Protein AF-F9YPM5-F1 (afdb_monomer_lite)

InterPro domains:
  IPR029013 HP0062-like domain superfamily [SSF158414] (2-61)

pLDDT: mean 86.04, std 8.78, range [49.56, 95.12]

Radius of gyration: 20.5 Å; chains: 1; bounding box: 42×24×64 Å

Sequence (91 aa):
MNLDALLEFNKKLIQFKKALYEYSSEINQALNRLERDGWKDEKFSEYKVAFDKYIKLLEPLGQELEQMEKTMQIKWVPFIRKHLENKNLPK

Foldseek 3Di:
DDLVVVVVVLVVLVVVLVVLVVVLVVVVVVLVVCVVVPPDDPVSVVVVVVSVVVNVVCVVVSVVSVVVNVCCVPPPVVVSVVVVVVVPDDD

Secondary structure (DSSP, 8-state):
--HHHHHHHHHHHHHHHHHHHHHHHHHHHHHHHHHHTT--SHHHHHHHHHHHHHHHHHHHHHHHHHHHHHHIIIIIHHHHHHHHHHHSS--

Structure (mmCIF, N/CA/C/O backbone):
data_AF-F9YPM5-F1
#
_entry.id   AF-F9YPM5-F1
#
loop_
_atom_site.group_PDB
_atom_site.id
_atom_site.type_symbol
_atom_site.label_atom_id
_atom_site.label_alt_id
_atom_site.label_comp_id
_atom_site.label_asym_id
_atom_site.label_entity_id
_atom_site.label_seq_id
_atom_site.pdbx_PDB_ins_code
_atom_site.Cartn_x
_atom_site.Cartn_y
_atom_site.Cartn_z
_atom_site.occupancy
_atom_site.B_iso_or_equiv
_atom_site.auth_seq_id
_atom_site.auth_comp_id
_atom_site.auth_asym_id
_atom_site.auth_atom_id
_atom_site.pdbx_PDB_model_num
ATOM 1 N N . MET A 1 1 ? 14.943 -14.851 -21.383 1.00 60.09 1 MET A N 1
ATOM 2 C CA . MET A 1 1 ? 14.321 -13.892 -20.444 1.00 60.09 1 MET A CA 1
ATOM 3 C C . MET A 1 1 ? 13.303 -13.070 -21.225 1.00 60.09 1 MET A C 1
ATOM 5 O O . MET A 1 1 ? 13.682 -12.506 -22.243 1.00 60.09 1 MET A O 1
ATOM 9 N N . ASN A 1 2 ? 12.027 -13.086 -20.830 1.00 81.50 2 ASN A N 1
ATOM 10 C CA . ASN A 1 2 ? 10.955 -12.365 -21.526 1.00 81.50 2 ASN A CA 1
ATOM 11 C C . ASN A 1 2 ? 10.859 -10.938 -20.952 1.00 81.50 2 ASN A C 1
ATOM 13 O O . ASN A 1 2 ? 10.412 -10.758 -19.821 1.00 81.50 2 ASN A O 1
ATOM 17 N N . LEU A 1 3 ? 11.357 -9.949 -21.699 1.00 80.31 3 LEU A N 1
ATOM 18 C CA . LEU A 1 3 ? 11.445 -8.557 -21.242 1.00 80.31 3 LEU A CA 1
ATOM 19 C C . LEU A 1 3 ? 10.066 -7.888 -21.148 1.00 80.31 3 LEU A C 1
ATOM 21 O O . LEU A 1 3 ? 9.856 -7.075 -20.251 1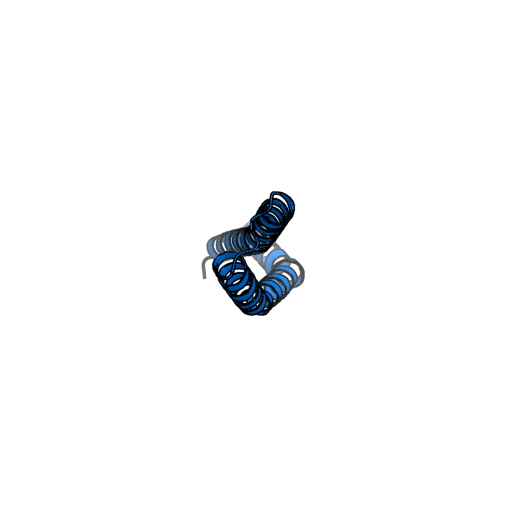.00 80.31 3 LEU A O 1
ATOM 25 N N . ASP A 1 4 ? 9.109 -8.288 -21.987 1.00 78.69 4 ASP A N 1
ATOM 26 C CA . ASP A 1 4 ? 7.724 -7.810 -21.908 1.00 78.69 4 ASP A CA 1
ATOM 27 C C . ASP A 1 4 ? 7.039 -8.309 -20.634 1.00 78.69 4 ASP A C 1
ATOM 29 O O . ASP A 1 4 ? 6.379 -7.542 -19.935 1.00 78.69 4 ASP A O 1
ATOM 33 N N . ALA A 1 5 ? 7.280 -9.568 -20.252 1.00 83.31 5 ALA A N 1
ATOM 34 C CA . ALA A 1 5 ? 6.780 -10.113 -18.990 1.00 83.31 5 ALA A CA 1
ATOM 35 C C . ALA A 1 5 ? 7.328 -9.353 -17.767 1.00 83.31 5 ALA A C 1
ATOM 37 O O . ALA A 1 5 ? 6.613 -9.176 -16.782 1.00 83.31 5 ALA A O 1
ATOM 38 N N . LEU A 1 6 ? 8.571 -8.864 -17.832 1.00 80.50 6 LEU A N 1
ATOM 39 C CA . LEU A 1 6 ? 9.167 -8.046 -16.774 1.00 80.50 6 LEU A CA 1
ATOM 40 C C . LEU A 1 6 ? 8.518 -6.652 -16.690 1.00 80.50 6 LEU A C 1
ATOM 42 O O . LEU A 1 6 ? 8.295 -6.143 -15.591 1.00 80.50 6 LEU A O 1
ATOM 46 N N . LEU A 1 7 ? 8.184 -6.045 -17.834 1.00 82.06 7 LEU A N 1
ATOM 47 C CA . LEU A 1 7 ? 7.457 -4.771 -17.881 1.00 82.06 7 LEU A CA 1
ATOM 48 C C . LEU A 1 7 ? 6.032 -4.915 -17.330 1.00 82.06 7 LEU A C 1
ATOM 50 O O . LEU A 1 7 ? 5.596 -4.074 -16.544 1.00 82.06 7 LEU A O 1
ATOM 54 N N . GLU A 1 8 ? 5.329 -5.989 -17.689 1.00 86.81 8 GLU A N 1
ATOM 55 C CA . GLU A 1 8 ? 3.997 -6.295 -17.155 1.00 86.81 8 GLU A CA 1
ATOM 56 C C . GLU A 1 8 ? 4.029 -6.595 -15.655 1.00 86.81 8 GLU A C 1
ATOM 58 O O . GLU A 1 8 ? 3.191 -6.103 -14.899 1.00 86.81 8 GLU A O 1
ATOM 63 N N . PHE A 1 9 ? 5.033 -7.339 -15.190 1.00 85.19 9 PHE A N 1
ATOM 64 C CA . PHE A 1 9 ? 5.244 -7.557 -13.763 1.00 85.19 9 PHE A CA 1
ATOM 65 C C . PHE A 1 9 ? 5.451 -6.233 -13.013 1.00 85.19 9 PHE A C 1
ATOM 67 O O . PHE A 1 9 ? 4.790 -5.988 -12.006 1.00 85.19 9 PHE A O 1
ATOM 74 N N . ASN A 1 10 ? 6.282 -5.330 -13.544 1.00 84.00 10 ASN A N 1
ATOM 75 C CA . ASN A 1 10 ? 6.480 -4.003 -12.960 1.00 84.00 10 ASN A CA 1
ATOM 76 C C . ASN A 1 10 ? 5.180 -3.183 -12.902 1.00 84.00 10 ASN A C 1
ATOM 78 O O . ASN A 1 10 ? 4.897 -2.557 -11.884 1.00 84.00 10 ASN A O 1
ATOM 82 N N . LYS A 1 11 ? 4.348 -3.215 -13.954 1.00 86.81 11 LYS A N 1
ATOM 83 C CA . LYS A 1 11 ? 3.031 -2.554 -13.931 1.00 86.81 11 LYS A CA 1
ATOM 84 C C . LYS A 1 11 ? 2.148 -3.088 -12.801 1.00 86.81 11 LYS A C 1
ATOM 86 O O . LYS A 1 11 ? 1.547 -2.291 -12.082 1.00 86.81 11 LYS A O 1
ATOM 91 N N . LYS A 1 12 ? 2.102 -4.411 -12.612 1.00 90.38 12 LYS A N 1
ATOM 92 C CA . LYS A 1 12 ? 1.328 -5.047 -11.532 1.00 90.38 12 LYS A CA 1
ATOM 93 C C . LYS A 1 12 ? 1.835 -4.652 -10.146 1.00 90.38 12 LYS A C 1
ATOM 95 O O . LYS A 1 12 ? 1.022 -4.388 -9.267 1.00 90.38 12 LYS A O 1
ATOM 100 N N . LEU A 1 13 ? 3.151 -4.548 -9.953 1.00 87.12 13 LEU A N 1
ATOM 101 C CA . LEU A 1 13 ? 3.727 -4.080 -8.687 1.00 87.12 13 LEU A CA 1
ATOM 102 C C . LEU A 1 13 ? 3.339 -2.631 -8.375 1.00 87.12 13 LEU A C 1
ATOM 104 O O . LEU A 1 13 ? 2.956 -2.331 -7.247 1.00 87.12 13 LEU A O 1
ATOM 108 N N . ILE A 1 14 ? 3.370 -1.746 -9.375 1.00 86.69 14 ILE A N 1
ATOM 109 C CA . ILE A 1 14 ? 2.939 -0.349 -9.218 1.00 86.69 14 ILE A CA 1
ATOM 110 C C . ILE A 1 14 ? 1.453 -0.282 -8.844 1.00 86.69 14 ILE A C 1
ATOM 112 O O . ILE A 1 14 ? 1.075 0.480 -7.955 1.00 86.69 14 ILE A O 1
ATOM 116 N N . GLN A 1 15 ? 0.606 -1.080 -9.502 1.00 91.06 15 GLN A N 1
ATOM 117 C CA . GLN A 1 15 ? -0.822 -1.167 -9.182 1.00 91.06 15 GLN A CA 1
ATOM 118 C C . GLN A 1 15 ? -1.053 -1.673 -7.757 1.00 91.06 15 GLN A C 1
ATOM 120 O O . GLN A 1 15 ? -1.818 -1.066 -7.013 1.00 91.06 15 GLN A O 1
ATOM 125 N N . PHE A 1 16 ? -0.354 -2.736 -7.358 1.00 89.12 16 PHE A N 1
ATOM 126 C CA . PHE A 1 16 ? -0.443 -3.287 -6.010 1.00 89.12 16 PHE A CA 1
ATOM 127 C C . PHE A 1 16 ? -0.013 -2.268 -4.946 1.00 89.12 16 PHE A C 1
ATOM 129 O O . PHE A 1 16 ? -0.728 -2.066 -3.968 1.00 89.12 16 PHE A O 1
ATOM 136 N N . LYS A 1 17 ? 1.099 -1.555 -5.172 1.00 89.12 17 LYS A N 1
ATOM 137 C CA . LYS A 1 17 ? 1.561 -0.475 -4.291 1.00 89.12 17 LYS A CA 1
ATOM 138 C C . LYS A 1 17 ? 0.497 0.615 -4.123 1.00 89.12 17 LYS A C 1
ATOM 140 O O . LYS A 1 17 ? 0.234 1.051 -3.007 1.00 89.12 17 LYS A O 1
ATOM 145 N N . LYS A 1 18 ? -0.117 1.060 -5.226 1.00 90.62 18 LYS A N 1
ATOM 146 C CA . LYS A 1 18 ? -1.185 2.073 -5.195 1.00 90.62 18 LYS A CA 1
ATOM 147 C C . LYS A 1 18 ? -2.389 1.594 -4.389 1.00 90.62 18 LYS A C 1
ATOM 149 O O . LYS A 1 18 ? -2.815 2.313 -3.494 1.00 90.62 18 LYS A O 1
ATOM 154 N N . ALA A 1 19 ? -2.856 0.375 -4.653 1.00 91.12 19 ALA A N 1
ATOM 155 C CA . ALA A 1 19 ? -3.979 -0.223 -3.938 1.00 91.12 19 ALA A CA 1
ATOM 156 C C . ALA A 1 19 ? -3.709 -0.329 -2.427 1.00 91.12 19 ALA A C 1
ATOM 158 O O . ALA A 1 19 ? -4.584 -0.045 -1.619 1.00 91.12 19 ALA A O 1
ATOM 159 N N . LEU A 1 20 ? -2.482 -0.679 -2.031 1.00 89.12 20 LEU A N 1
ATOM 160 C CA . LEU A 1 20 ? -2.088 -0.765 -0.624 1.00 89.12 20 LEU A CA 1
ATOM 161 C C . LEU A 1 20 ? -2.216 0.585 0.102 1.00 89.12 20 LEU A C 1
ATOM 163 O O . LEU A 1 20 ? -2.757 0.638 1.207 1.00 89.12 20 LEU A O 1
ATOM 167 N N . TYR A 1 21 ? -1.765 1.677 -0.520 1.00 88.00 21 TYR A N 1
ATOM 168 C CA . TYR A 1 21 ? -1.908 3.019 0.053 1.00 88.00 21 TYR A CA 1
ATOM 169 C C . TYR A 1 21 ? -3.355 3.520 0.039 1.00 88.00 21 TYR A C 1
ATOM 171 O O . TYR A 1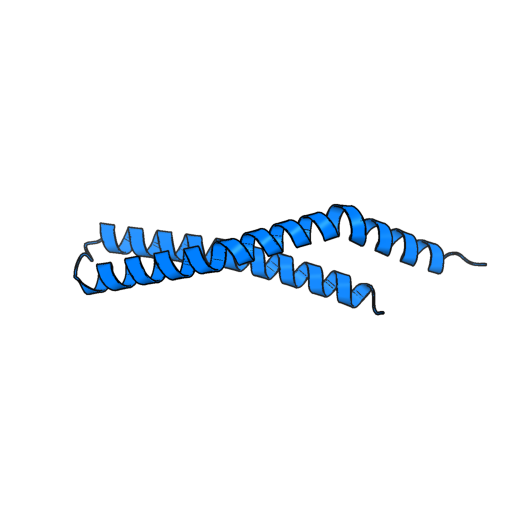 21 ? -3.799 4.126 1.014 1.00 88.00 21 TYR A O 1
ATOM 179 N N . GLU A 1 22 ? -4.087 3.257 -1.043 1.00 92.06 22 GLU A N 1
ATOM 180 C CA . GLU A 1 22 ? -5.490 3.643 -1.202 1.00 92.06 22 GLU A CA 1
ATOM 181 C C . GLU A 1 22 ? -6.362 2.980 -0.134 1.00 92.06 22 GLU A C 1
ATOM 183 O O . GLU A 1 22 ? -6.977 3.682 0.667 1.00 92.06 22 GLU A O 1
ATOM 188 N N . TYR A 1 23 ? -6.309 1.651 -0.011 1.00 90.56 23 TYR A N 1
ATOM 189 C CA . TYR A 1 23 ? -7.094 0.927 0.989 1.00 90.56 23 TYR A CA 1
ATOM 190 C C . TYR A 1 23 ? -6.705 1.283 2.425 1.00 90.56 23 TYR A C 1
ATOM 192 O O . TYR A 1 2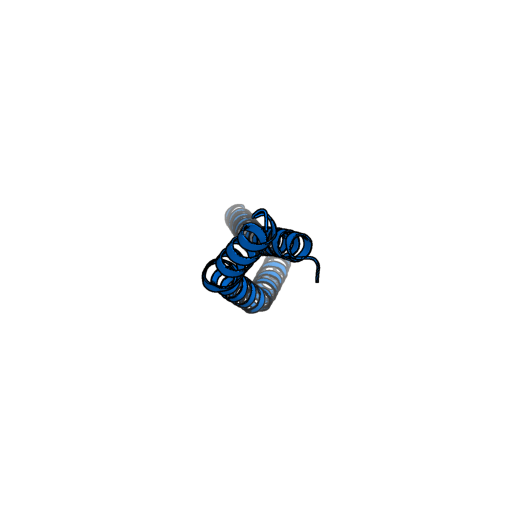3 ? -7.577 1.396 3.283 1.00 90.56 23 TYR A O 1
ATOM 200 N N . SER A 1 24 ? -5.419 1.518 2.702 1.00 89.06 24 SER A N 1
ATOM 201 C CA . SER A 1 24 ? -4.983 2.014 4.015 1.00 89.06 24 SER A CA 1
ATOM 202 C C . SER A 1 24 ? -5.622 3.372 4.346 1.00 89.06 24 SER A C 1
ATOM 204 O O . SER A 1 24 ? -6.128 3.581 5.452 1.00 89.06 24 SER A O 1
ATOM 206 N N . SER A 1 25 ? -5.669 4.287 3.372 1.00 90.88 25 SER A N 1
ATOM 207 C CA . SER A 1 25 ? -6.324 5.587 3.534 1.00 90.88 25 SER A CA 1
ATOM 208 C C . SER A 1 25 ? -7.836 5.453 3.720 1.00 90.88 25 SER A C 1
ATOM 210 O O . SER A 1 25 ? -8.392 6.061 4.635 1.00 90.88 25 SER A O 1
ATOM 212 N N . GLU A 1 26 ? -8.501 4.638 2.900 1.00 93.31 26 GLU A N 1
ATOM 213 C CA . GLU A 1 26 ? -9.947 4.406 2.973 1.00 93.31 26 GLU A CA 1
ATOM 214 C C . GLU A 1 26 ? -10.369 3.810 4.317 1.00 93.31 26 GLU A C 1
ATOM 216 O O . GLU A 1 26 ? -11.317 4.297 4.934 1.00 93.31 26 GLU A O 1
ATOM 221 N N . ILE A 1 27 ? -9.635 2.809 4.811 1.00 90.50 27 ILE A N 1
ATOM 222 C CA . ILE A 1 27 ? -9.890 2.188 6.116 1.00 90.50 27 ILE A CA 1
ATOM 223 C C . ILE A 1 27 ? -9.731 3.221 7.233 1.00 90.50 27 ILE A C 1
ATOM 225 O O . ILE A 1 27 ? -10.617 3.345 8.077 1.00 90.50 27 ILE A O 1
ATOM 229 N N . ASN A 1 28 ? -8.658 4.015 7.217 1.00 89.81 28 ASN A N 1
ATOM 230 C CA . ASN A 1 28 ? -8.455 5.070 8.212 1.00 89.81 28 ASN A CA 1
ATOM 231 C C . ASN A 1 28 ? -9.576 6.115 8.185 1.00 89.81 28 ASN A C 1
ATOM 233 O O . ASN A 1 28 ? -10.073 6.534 9.231 1.00 89.81 28 ASN A O 1
ATOM 237 N N . GLN A 1 29 ? -10.023 6.524 6.996 1.00 92.50 29 GLN A N 1
ATOM 238 C CA . GLN A 1 29 ? -11.157 7.434 6.864 1.00 92.50 29 GLN A CA 1
ATOM 239 C C . GLN A 1 29 ? -12.455 6.811 7.388 1.00 92.50 29 GLN A C 1
ATOM 241 O O . GLN A 1 29 ? -13.226 7.501 8.056 1.00 92.50 29 GLN A O 1
ATOM 246 N N . ALA A 1 30 ? -12.700 5.529 7.111 1.00 91.81 30 ALA A N 1
ATOM 247 C CA . ALA A 1 30 ? -13.871 4.811 7.600 1.00 91.81 30 ALA A CA 1
ATOM 248 C C . ALA A 1 30 ? -13.865 4.701 9.133 1.00 91.81 30 ALA A C 1
ATOM 250 O O . ALA A 1 30 ? -14.868 5.029 9.764 1.00 91.81 30 ALA A O 1
ATOM 251 N N . LEU A 1 31 ? -12.729 4.339 9.738 1.00 90.94 31 LEU A N 1
ATOM 252 C CA . LEU A 1 31 ? -12.564 4.281 11.194 1.00 90.94 31 LEU A CA 1
ATOM 253 C C . LEU A 1 31 ? -12.801 5.648 11.848 1.00 90.94 31 LEU A C 1
ATOM 255 O O . LEU A 1 31 ? -13.549 5.740 12.818 1.00 90.94 31 LEU A O 1
ATOM 259 N N . ASN A 1 32 ? -12.248 6.722 11.278 1.00 90.62 32 ASN A N 1
ATOM 260 C CA . ASN A 1 32 ? -12.459 8.082 11.782 1.00 90.62 32 ASN A CA 1
ATOM 261 C C . ASN A 1 32 ? -13.928 8.526 11.682 1.00 90.62 32 ASN A C 1
ATOM 263 O O . ASN A 1 32 ? -14.426 9.226 12.565 1.00 90.62 32 ASN A O 1
ATOM 267 N N . ARG A 1 33 ? -14.640 8.133 10.613 1.00 93.62 33 ARG A N 1
ATOM 268 C CA . ARG A 1 33 ? -16.083 8.397 10.485 1.00 93.62 33 ARG A CA 1
ATOM 269 C C . ARG A 1 33 ? -16.866 7.655 11.559 1.00 93.62 33 ARG A C 1
ATOM 271 O O . ARG A 1 33 ? -17.665 8.283 12.236 1.00 93.62 33 ARG A O 1
ATOM 278 N N . LEU A 1 34 ? -16.587 6.370 11.762 1.00 91.88 34 LEU A N 1
ATOM 279 C CA . LEU A 1 34 ? -17.245 5.560 12.788 1.00 91.88 34 LEU A CA 1
ATOM 280 C C . LEU A 1 34 ? -17.030 6.124 14.202 1.00 91.88 34 LEU A C 1
ATOM 282 O O . LEU A 1 34 ? -17.981 6.219 14.975 1.00 91.88 34 LEU A O 1
ATOM 286 N N . GLU A 1 35 ? -15.812 6.574 14.513 1.00 91.44 35 GLU A N 1
ATOM 287 C CA . GLU A 1 35 ? -15.487 7.224 15.790 1.00 91.44 35 GLU A CA 1
ATOM 288 C C . GLU A 1 35 ? -16.272 8.524 16.000 1.00 91.44 35 GLU A C 1
ATOM 290 O O . GLU A 1 35 ? -16.807 8.782 17.084 1.00 91.44 35 GLU A O 1
ATOM 295 N N . ARG A 1 36 ? -16.351 9.352 14.950 1.00 92.44 36 ARG A N 1
ATOM 296 C CA . ARG A 1 36 ? -17.114 10.607 14.947 1.00 92.44 36 ARG A CA 1
ATOM 297 C C . ARG A 1 36 ? -18.611 10.351 15.098 1.00 92.44 36 ARG A C 1
ATOM 299 O O . ARG A 1 36 ? -19.272 11.079 15.833 1.00 92.44 36 ARG A O 1
ATOM 306 N N . ASP A 1 37 ? -19.118 9.324 14.428 1.00 95.12 37 ASP A N 1
ATOM 307 C CA . ASP A 1 37 ? -20.532 8.951 14.419 1.00 95.12 37 ASP A CA 1
ATOM 308 C C . ASP A 1 37 ? -20.942 8.213 15.718 1.00 95.12 37 ASP A C 1
ATOM 310 O O . ASP A 1 37 ? -22.114 7.905 15.921 1.00 95.12 37 ASP A O 1
ATOM 314 N N . GLY A 1 38 ? -19.994 8.005 16.644 1.00 91.94 38 GLY A N 1
ATOM 315 C CA . GLY A 1 38 ? -20.254 7.643 18.038 1.00 91.94 38 GLY A CA 1
ATOM 316 C C . GLY A 1 38 ? -19.825 6.234 18.439 1.00 91.94 38 GLY A C 1
ATOM 317 O O . 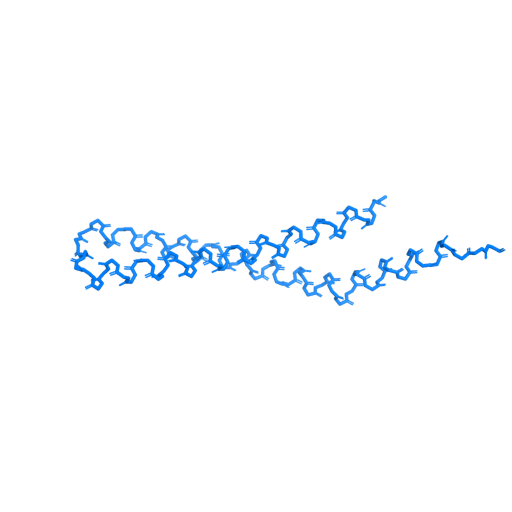GLY A 1 38 ? -20.000 5.871 19.603 1.00 91.94 38 GLY A O 1
ATOM 318 N N . TRP A 1 39 ? -19.236 5.446 17.535 1.00 92.50 39 TRP A N 1
ATOM 319 C CA . TRP A 1 39 ? -18.730 4.121 17.889 1.00 92.50 39 TRP A CA 1
ATOM 320 C C . TRP A 1 39 ? -17.398 4.241 18.641 1.00 92.50 39 TRP A C 1
ATOM 322 O O . TRP A 1 39 ? -16.371 4.581 18.061 1.00 92.50 39 TRP A O 1
ATOM 332 N N . LYS A 1 40 ? -17.434 4.022 19.960 1.00 90.38 40 LYS A N 1
ATOM 333 C CA . LYS A 1 40 ? -16.296 4.226 20.880 1.00 90.38 40 LYS A CA 1
ATOM 334 C C . LYS A 1 40 ? -16.175 3.131 21.942 1.00 90.38 40 LYS A C 1
ATOM 336 O O . LYS A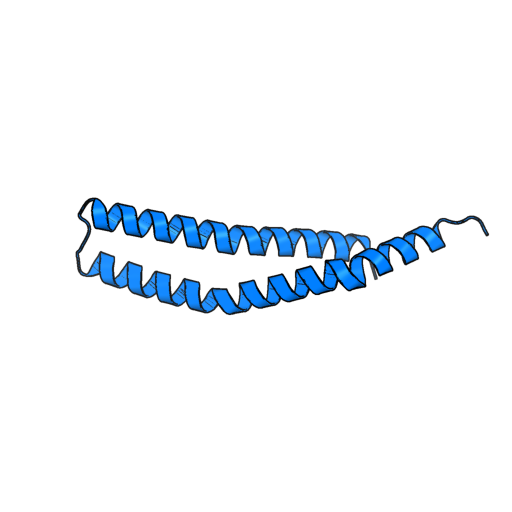 1 40 ? -15.645 3.372 23.024 1.00 90.38 40 LYS A O 1
ATOM 341 N N . ASP A 1 41 ? -16.731 1.955 21.676 1.00 93.69 41 ASP A N 1
ATOM 342 C CA . ASP A 1 41 ? -16.646 0.841 22.615 1.00 93.69 41 ASP A CA 1
ATOM 343 C C . ASP A 1 41 ? -15.255 0.175 22.587 1.00 93.69 41 ASP A C 1
ATOM 345 O O . ASP A 1 41 ? -14.340 0.554 21.844 1.00 93.69 41 ASP A O 1
ATOM 349 N N . GLU A 1 42 ? -15.084 -0.827 23.444 1.00 93.56 42 GLU A N 1
ATOM 350 C CA . GLU A 1 42 ? -13.852 -1.610 23.520 1.00 93.56 42 GLU A CA 1
ATOM 351 C C . GLU A 1 42 ? -13.539 -2.310 22.187 1.00 93.56 42 GLU A C 1
ATOM 353 O O . GLU A 1 42 ? -12.382 -2.357 21.772 1.00 93.56 42 GLU A O 1
ATOM 358 N N . LYS A 1 43 ? -14.567 -2.751 21.447 1.00 92.19 43 LYS A N 1
ATOM 359 C CA . LYS A 1 43 ? -14.402 -3.392 20.136 1.00 92.19 43 LYS A CA 1
ATOM 360 C C . LYS A 1 43 ? -13.887 -2.435 19.080 1.00 92.19 43 LYS A C 1
ATOM 362 O O . LYS A 1 43 ? -12.974 -2.797 18.342 1.00 92.19 43 LYS A O 1
ATOM 367 N N . PHE A 1 44 ? -14.397 -1.212 19.033 1.00 92.62 44 PHE A N 1
ATOM 368 C CA . PHE A 1 44 ? -13.857 -0.169 18.171 1.00 92.62 44 PHE A CA 1
ATOM 369 C C . PHE A 1 44 ? -12.363 0.054 18.444 1.00 92.62 44 PHE A C 1
ATOM 371 O O . PHE A 1 44 ? -11.557 0.093 17.512 1.00 92.62 44 PHE A O 1
ATOM 378 N N . SER A 1 45 ? -11.981 0.135 19.722 1.00 92.38 45 SER A N 1
ATOM 379 C CA . SER A 1 45 ? -10.584 0.333 20.123 1.00 92.38 45 SER A CA 1
ATOM 380 C C . SER A 1 45 ? -9.694 -0.849 19.716 1.00 92.38 45 SER A C 1
ATOM 382 O O . SER A 1 45 ? -8.618 -0.633 19.157 1.00 92.38 45 SER A O 1
ATOM 384 N N . GLU A 1 46 ? -10.152 -2.090 19.921 1.00 93.25 46 GLU A N 1
ATOM 385 C CA . GLU A 1 46 ? -9.466 -3.306 19.457 1.00 93.25 46 GLU A CA 1
ATOM 386 C C . GLU A 1 46 ? -9.240 -3.280 17.937 1.00 93.25 46 GLU A C 1
ATOM 388 O O . GLU A 1 46 ? -8.121 -3.514 17.471 1.00 93.25 46 GLU A O 1
ATOM 393 N N . TYR A 1 47 ? -10.281 -2.957 17.159 1.00 90.62 47 TYR A N 1
ATOM 394 C CA . TYR A 1 47 ? -10.185 -2.877 15.703 1.00 90.62 47 TYR A CA 1
ATOM 395 C C . TYR A 1 47 ? -9.207 -1.795 15.260 1.00 90.62 47 TYR A C 1
ATOM 397 O O . TYR A 1 47 ? -8.333 -2.076 14.442 1.00 90.62 47 TYR A O 1
ATOM 405 N N . LYS A 1 48 ? -9.307 -0.583 15.814 1.00 90.69 48 LYS A N 1
ATOM 406 C CA . LYS A 1 48 ? -8.415 0.535 15.479 1.00 90.69 48 LYS A CA 1
ATOM 407 C C . LYS A 1 48 ? -6.950 0.176 15.740 1.00 90.69 48 LYS A C 1
ATOM 409 O O . LYS A 1 48 ? -6.119 0.321 14.848 1.00 90.69 48 LYS A O 1
ATOM 414 N N . VAL A 1 49 ? -6.647 -0.399 16.907 1.00 92.62 49 VAL A N 1
ATOM 415 C CA . VAL A 1 49 ? -5.289 -0.852 17.258 1.00 92.62 49 VAL A CA 1
ATOM 416 C C . VAL A 1 49 ? -4.796 -1.958 16.320 1.00 92.62 49 VAL A C 1
ATOM 418 O O . VAL A 1 49 ? -3.642 -1.931 15.882 1.00 92.62 49 VAL A O 1
ATOM 421 N N . ALA A 1 50 ? -5.645 -2.937 15.998 1.00 92.31 50 ALA A N 1
ATOM 422 C CA . ALA A 1 50 ? -5.286 -4.012 15.080 1.00 92.31 50 ALA A CA 1
ATOM 423 C C . ALA A 1 50 ? -4.999 -3.476 13.668 1.00 92.31 50 ALA A C 1
ATOM 425 O O . ALA A 1 50 ? -3.977 -3.832 13.078 1.00 92.31 50 ALA A O 1
ATOM 426 N N . PHE A 1 51 ? -5.849 -2.590 13.145 1.00 89.88 51 PHE A N 1
ATOM 427 C CA . PHE A 1 51 ? -5.652 -1.963 11.838 1.00 89.88 51 PHE A CA 1
ATOM 428 C C . PHE A 1 51 ? -4.377 -1.122 11.791 1.00 89.88 51 PHE A C 1
ATOM 430 O O . PHE A 1 51 ? -3.568 -1.328 10.887 1.00 89.88 51 PHE A O 1
ATOM 437 N N . ASP A 1 52 ? -4.134 -0.269 12.788 1.00 89.12 52 ASP A N 1
ATOM 438 C CA . ASP A 1 52 ? -2.900 0.519 12.885 1.00 89.12 52 ASP A CA 1
ATOM 439 C C . ASP A 1 52 ? -1.655 -0.378 12.878 1.00 89.12 52 ASP A C 1
ATOM 441 O O . ASP A 1 52 ? -0.655 -0.081 12.218 1.00 89.12 52 ASP A O 1
ATOM 445 N N . LYS A 1 53 ? -1.710 -1.513 13.586 1.00 91.62 53 LYS A N 1
ATOM 446 C CA . LYS A 1 53 ? -0.629 -2.504 13.593 1.00 91.62 53 LYS A CA 1
ATOM 447 C C . LYS A 1 53 ? -0.408 -3.104 12.204 1.00 91.62 53 LYS A C 1
ATOM 449 O O . LYS A 1 53 ? 0.737 -3.191 11.765 1.00 91.62 53 LYS A O 1
ATOM 454 N N . TYR A 1 54 ? -1.465 -3.536 11.517 1.00 89.25 54 TYR A N 1
ATOM 455 C CA . TYR A 1 54 ? -1.334 -4.150 10.194 1.00 89.25 54 TYR A CA 1
ATOM 456 C C . TYR A 1 54 ? -0.878 -3.153 9.127 1.00 89.25 54 TYR A C 1
ATOM 458 O O . TYR A 1 54 ? -0.027 -3.502 8.313 1.00 89.25 54 TYR A O 1
ATOM 466 N N . ILE A 1 55 ? -1.357 -1.908 9.163 1.00 86.75 55 ILE A N 1
ATOM 467 C CA . ILE A 1 55 ? -0.897 -0.848 8.256 1.00 86.75 55 ILE A CA 1
ATOM 468 C C . ILE A 1 55 ? 0.606 -0.609 8.438 1.00 86.75 55 ILE A C 1
ATOM 470 O O . ILE A 1 55 ? 1.346 -0.618 7.456 1.00 86.75 55 ILE A O 1
ATOM 474 N N . LYS A 1 56 ? 1.085 -0.502 9.684 1.00 88.25 56 LYS A N 1
ATOM 475 C CA . LYS A 1 56 ? 2.522 -0.357 9.975 1.00 88.25 56 LYS A CA 1
ATOM 476 C C . LYS A 1 56 ? 3.359 -1.541 9.492 1.00 88.25 56 LYS A C 1
ATOM 478 O O . LYS A 1 56 ? 4.492 -1.352 9.068 1.00 88.25 56 LYS A O 1
ATOM 483 N N . LEU A 1 57 ? 2.821 -2.762 9.521 1.00 88.69 57 LEU A N 1
ATOM 484 C CA . LEU A 1 57 ? 3.506 -3.937 8.962 1.00 88.69 57 LEU A CA 1
ATOM 485 C C . LEU A 1 57 ? 3.605 -3.894 7.430 1.00 88.69 57 LEU A C 1
ATOM 487 O O . LEU A 1 57 ? 4.506 -4.505 6.859 1.00 88.69 57 LEU A O 1
ATOM 491 N N . LEU A 1 58 ? 2.691 -3.185 6.768 1.00 85.56 58 LEU A N 1
ATOM 492 C CA . LEU A 1 58 ? 2.657 -3.032 5.316 1.00 85.56 58 LEU A CA 1
ATOM 493 C C . LEU A 1 58 ? 3.486 -1.840 4.812 1.00 85.56 58 LEU A C 1
ATOM 495 O O . LEU A 1 58 ? 3.853 -1.821 3.637 1.00 85.56 58 LEU A O 1
ATOM 499 N N . GLU A 1 59 ? 3.833 -0.876 5.669 1.00 87.06 59 GLU A N 1
ATOM 500 C CA . GLU A 1 59 ? 4.676 0.274 5.303 1.00 87.06 59 GLU A CA 1
ATOM 501 C C . GLU A 1 59 ? 6.035 -0.126 4.698 1.00 87.06 59 GLU A C 1
ATOM 503 O O . GLU A 1 59 ? 6.357 0.397 3.626 1.00 87.06 59 GLU A O 1
ATOM 508 N N . PRO A 1 60 ? 6.812 -1.068 5.281 1.00 89.88 60 PRO A N 1
ATOM 509 C CA . PRO A 1 60 ? 8.077 -1.501 4.688 1.00 89.88 60 PRO A CA 1
ATOM 510 C C . PRO A 1 60 ? 7.889 -2.093 3.290 1.00 89.88 60 PRO A C 1
ATOM 512 O O . PRO A 1 60 ? 8.660 -1.796 2.383 1.00 89.88 60 PRO A O 1
ATOM 515 N N . LEU A 1 61 ? 6.824 -2.875 3.081 1.00 86.94 61 LEU A N 1
ATOM 516 C CA . LEU A 1 61 ? 6.504 -3.426 1.764 1.00 86.94 61 LEU A CA 1
ATOM 517 C C . LEU A 1 61 ? 6.204 -2.310 0.755 1.00 86.94 61 LEU A C 1
ATOM 519 O O . LEU A 1 61 ? 6.688 -2.360 -0.373 1.00 86.94 61 LEU A O 1
ATOM 523 N N . GLY A 1 62 ? 5.452 -1.282 1.155 1.00 87.00 62 GLY A N 1
ATOM 524 C CA . GLY A 1 62 ? 5.208 -0.101 0.323 1.00 87.00 62 GLY A CA 1
ATOM 525 C C . GLY A 1 62 ? 6.499 0.630 -0.068 1.00 87.00 62 GLY A C 1
ATOM 526 O O . GLY A 1 62 ? 6.678 0.972 -1.239 1.00 87.00 62 GLY A O 1
ATOM 527 N N . GLN A 1 63 ? 7.423 0.802 0.883 1.00 88.56 63 GLN A N 1
ATOM 528 C CA . GLN A 1 63 ? 8.728 1.435 0.656 1.00 88.56 63 GLN A CA 1
ATOM 529 C C . GLN A 1 63 ? 9.609 0.625 -0.305 1.00 88.56 63 GLN A C 1
ATOM 531 O O . GLN A 1 63 ? 10.174 1.193 -1.241 1.00 88.56 63 GLN A O 1
ATOM 536 N N . GLU A 1 64 ? 9.688 -0.695 -0.127 1.00 89.12 64 GLU A N 1
ATOM 537 C CA . GLU A 1 64 ? 10.422 -1.597 -1.025 1.00 89.12 64 GLU A CA 1
ATOM 538 C C . GLU A 1 64 ? 9.850 -1.557 -2.449 1.00 89.12 64 GLU A C 1
ATOM 540 O O . GLU A 1 64 ? 10.589 -1.431 -3.430 1.00 89.12 64 GLU A O 1
ATOM 545 N N . LEU A 1 65 ? 8.519 -1.571 -2.583 1.00 87.81 65 LEU A N 1
ATOM 546 C CA . LEU A 1 65 ? 7.850 -1.435 -3.878 1.00 87.81 65 LEU A CA 1
ATOM 547 C C . LEU A 1 65 ? 8.142 -0.081 -4.538 1.00 87.81 65 LEU A C 1
ATOM 549 O O . LEU A 1 65 ? 8.298 -0.012 -5.757 1.00 87.81 65 LEU A O 1
ATOM 553 N N . GLU A 1 66 ? 8.246 0.997 -3.759 1.00 88.12 66 GLU A N 1
ATOM 554 C CA . GLU A 1 66 ? 8.616 2.316 -4.271 1.00 88.12 66 GLU A CA 1
ATOM 555 C C . GLU A 1 66 ? 10.077 2.368 -4.744 1.00 88.12 66 GLU A C 1
ATOM 557 O O . GLU A 1 66 ? 10.365 2.915 -5.813 1.00 88.12 66 GLU A O 1
ATOM 562 N N . GLN A 1 67 ? 11.007 1.776 -3.992 1.00 89.19 67 GLN A N 1
ATOM 563 C CA . GLN A 1 67 ? 12.409 1.670 -4.408 1.00 89.19 67 GLN A CA 1
ATOM 564 C C . GLN A 1 67 ? 12.561 0.827 -5.676 1.00 89.19 67 GLN A C 1
ATOM 566 O O . GLN A 1 67 ? 13.310 1.194 -6.592 1.00 89.19 67 GLN A O 1
ATOM 571 N N . MET A 1 68 ? 11.822 -0.279 -5.763 1.00 85.81 68 MET A N 1
ATOM 572 C CA . MET A 1 68 ? 11.792 -1.126 -6.947 1.00 85.81 68 MET A CA 1
ATOM 573 C C . MET A 1 68 ? 11.222 -0.376 -8.155 1.00 85.81 68 MET A C 1
ATOM 575 O O . MET A 1 68 ? 11.831 -0.411 -9.223 1.00 85.81 68 MET A O 1
ATOM 579 N N . GLU A 1 69 ? 10.122 0.365 -7.992 1.00 86.06 69 GLU A N 1
ATOM 580 C CA . GLU A 1 69 ? 9.560 1.212 -9.050 1.00 86.06 69 GLU A CA 1
ATOM 581 C C . GLU A 1 69 ? 10.580 2.249 -9.541 1.00 86.06 69 GLU A C 1
ATOM 583 O O . GLU A 1 69 ? 10.801 2.358 -10.750 1.00 86.06 69 GLU A O 1
ATOM 588 N N . LYS A 1 70 ? 11.258 2.960 -8.629 1.00 88.31 70 LYS A N 1
ATOM 589 C CA . LYS A 1 70 ? 12.313 3.930 -8.979 1.00 88.31 70 LYS A CA 1
ATOM 590 C C . LYS A 1 70 ? 13.443 3.261 -9.758 1.00 88.31 70 LYS A C 1
ATOM 592 O O . LYS A 1 70 ? 13.862 3.758 -10.802 1.00 88.31 70 LYS A O 1
ATOM 597 N N . THR A 1 71 ? 13.897 2.098 -9.298 1.00 88.06 71 THR A N 1
ATOM 598 C CA . THR A 1 71 ? 14.958 1.323 -9.957 1.00 88.06 71 THR A CA 1
ATOM 599 C C . THR A 1 71 ? 14.532 0.867 -11.351 1.00 88.06 71 THR A C 1
ATOM 601 O O . THR A 1 71 ? 15.311 0.947 -12.306 1.00 88.06 71 THR A O 1
ATOM 604 N N . MET A 1 72 ? 13.280 0.431 -11.499 1.00 85.75 72 MET A N 1
ATOM 605 C CA . MET A 1 72 ? 12.720 0.038 -12.785 1.00 85.75 72 MET A CA 1
ATOM 606 C C . MET A 1 72 ? 12.618 1.226 -13.741 1.00 85.75 72 MET A C 1
ATOM 608 O O . MET A 1 72 ? 13.048 1.106 -14.884 1.00 85.75 72 MET A O 1
ATOM 612 N N . GLN A 1 73 ? 12.130 2.382 -13.290 1.00 85.44 73 GLN A N 1
ATOM 613 C CA . GLN A 1 73 ? 11.984 3.572 -14.133 1.00 85.44 73 GLN A CA 1
ATOM 614 C C . GLN A 1 73 ? 13.328 4.184 -14.552 1.00 85.44 73 GLN A C 1
ATOM 616 O O . GLN A 1 73 ? 13.483 4.559 -15.712 1.00 85.44 73 GLN A O 1
ATOM 621 N N . ILE A 1 74 ? 14.301 4.263 -13.639 1.00 86.62 74 ILE A N 1
ATOM 622 C CA . ILE A 1 74 ? 15.590 4.927 -13.892 1.00 86.62 74 ILE A CA 1
ATOM 623 C C . ILE A 1 74 ? 16.533 4.034 -14.701 1.00 86.62 74 ILE A C 1
ATOM 625 O O . ILE A 1 74 ? 17.193 4.502 -15.626 1.00 86.62 74 ILE A O 1
ATOM 629 N N . LYS A 1 75 ? 16.629 2.747 -14.348 1.00 83.06 75 LYS A N 1
ATOM 630 C CA . LYS A 1 75 ? 17.671 1.858 -14.877 1.00 83.06 75 LYS A CA 1
ATOM 631 C C . LYS A 1 75 ? 17.126 0.870 -15.898 1.00 83.06 75 LYS A C 1
ATOM 633 O O . LYS A 1 75 ? 17.648 0.771 -17.007 1.00 83.06 75 LYS A O 1
ATOM 638 N N . TRP A 1 76 ? 16.094 0.117 -15.528 1.00 82.38 76 TRP A N 1
ATOM 639 C CA . TRP A 1 76 ? 15.714 -1.076 -16.285 1.00 82.38 76 TRP A CA 1
ATOM 640 C C . TRP A 1 76 ? 14.821 -0.785 -17.484 1.00 82.38 76 TRP A C 1
ATOM 642 O O . TRP A 1 76 ? 15.107 -1.284 -18.564 1.00 82.38 76 TRP A O 1
ATOM 652 N N . VAL A 1 77 ? 13.783 0.039 -17.347 1.00 83.88 77 VAL A N 1
ATOM 653 C CA . VAL A 1 77 ? 12.887 0.390 -18.459 1.00 83.88 77 VAL A CA 1
ATOM 654 C C . VAL A 1 77 ? 13.660 1.032 -19.622 1.00 83.88 77 VAL A C 1
ATOM 656 O O . VAL A 1 77 ? 13.487 0.564 -20.749 1.00 83.88 77 VAL A O 1
ATOM 659 N N . PRO A 1 78 ? 14.553 2.021 -19.405 1.00 85.81 78 PRO A N 1
ATOM 660 C CA . PRO A 1 78 ? 15.362 2.582 -20.488 1.00 85.81 78 PRO A CA 1
ATOM 661 C C . PRO A 1 78 ? 16.290 1.546 -21.131 1.00 85.81 78 PRO A C 1
ATOM 663 O O . PRO A 1 78 ? 16.381 1.473 -22.355 1.00 85.81 78 PRO A O 1
ATOM 666 N N . PHE A 1 79 ? 16.938 0.702 -20.319 1.00 86.06 79 PHE A N 1
ATOM 667 C CA . PHE A 1 79 ? 17.809 -0.366 -20.813 1.00 86.06 79 PHE A CA 1
ATOM 668 C C . PHE A 1 79 ? 17.047 -1.379 -21.679 1.00 86.06 79 PHE A C 1
ATOM 670 O O . PHE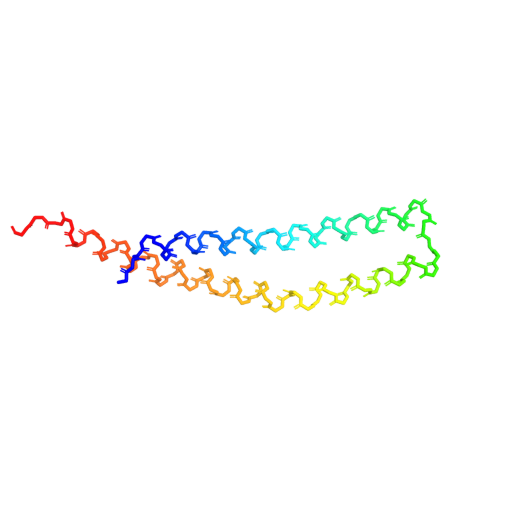 A 1 79 ? 17.504 -1.733 -22.765 1.00 86.06 79 PHE A O 1
ATOM 677 N N . ILE A 1 80 ? 15.872 -1.816 -21.221 1.00 83.38 80 ILE A N 1
ATOM 678 C CA . ILE A 1 80 ? 15.011 -2.771 -21.923 1.00 83.38 80 ILE A CA 1
ATOM 679 C C . ILE A 1 80 ? 14.550 -2.186 -23.256 1.00 83.38 80 ILE A C 1
ATOM 681 O O . ILE A 1 80 ? 14.677 -2.857 -24.278 1.00 83.38 80 ILE A O 1
ATOM 685 N N . ARG A 1 81 ? 14.079 -0.932 -23.266 1.00 81.69 81 ARG A N 1
ATOM 686 C CA . ARG A 1 81 ? 13.652 -0.245 -24.495 1.00 81.69 81 ARG A CA 1
ATOM 687 C C . ARG A 1 81 ? 14.786 -0.162 -25.511 1.00 81.69 81 ARG A C 1
ATOM 689 O O . ARG A 1 81 ? 14.621 -0.647 -26.624 1.00 81.69 81 ARG A O 1
ATOM 696 N N . LYS A 1 82 ? 15.968 0.303 -25.092 1.00 85.25 82 LYS A N 1
ATOM 697 C CA . LYS A 1 82 ? 17.160 0.360 -25.954 1.00 85.25 82 LYS A CA 1
ATOM 698 C C . LYS A 1 82 ? 17.556 -1.019 -26.497 1.00 85.25 82 LYS A C 1
ATOM 700 O O . LYS A 1 82 ? 17.953 -1.149 -27.651 1.00 85.25 82 LYS A O 1
ATOM 705 N N . HIS A 1 83 ? 17.462 -2.066 -25.676 1.00 83.00 83 HIS A N 1
ATOM 706 C CA . HIS A 1 83 ? 17.779 -3.430 -26.105 1.00 83.00 83 HIS A CA 1
ATOM 707 C C . HIS A 1 83 ? 16.769 -3.979 -27.126 1.00 83.00 83 HIS A C 1
ATOM 709 O O . HIS A 1 83 ? 17.167 -4.685 -28.051 1.00 83.00 83 HIS A O 1
ATOM 715 N N . LEU A 1 84 ? 15.479 -3.663 -26.970 1.00 79.62 84 LEU A N 1
ATOM 716 C CA . LEU A 1 84 ? 14.426 -4.050 -27.913 1.00 79.62 84 LEU A CA 1
ATOM 717 C C . LEU A 1 84 ? 14.536 -3.278 -29.237 1.00 79.62 84 LEU A C 1
ATOM 719 O O . LEU A 1 84 ? 14.440 -3.887 -30.298 1.00 79.62 84 LEU A O 1
ATOM 723 N N . GLU A 1 85 ? 14.818 -1.974 -29.189 1.00 81.50 85 GLU A N 1
ATOM 724 C CA . GLU A 1 85 ? 15.054 -1.133 -30.374 1.00 81.50 85 GLU A CA 1
ATOM 725 C C . GLU A 1 85 ? 16.238 -1.647 -31.206 1.00 81.50 85 GLU A C 1
ATOM 727 O O . GLU A 1 85 ? 16.112 -1.846 -32.412 1.00 81.50 85 GLU A O 1
ATOM 732 N N . ASN A 1 86 ? 17.360 -1.973 -30.556 1.00 76.38 86 ASN A N 1
ATOM 733 C CA . ASN A 1 86 ? 18.552 -2.490 -31.234 1.00 76.38 86 ASN A CA 1
ATOM 734 C C . ASN A 1 86 ? 18.351 -3.867 -31.884 1.00 76.38 86 ASN A C 1
ATOM 736 O O . ASN A 1 86 ? 19.075 -4.213 -32.814 1.00 76.38 86 ASN A O 1
ATOM 740 N N . LYS A 1 87 ? 17.397 -4.672 -31.402 1.00 67.81 87 LYS A N 1
ATOM 741 C CA . LYS A 1 87 ? 17.063 -5.970 -32.008 1.00 67.81 87 LYS A CA 1
ATOM 742 C C . LYS A 1 87 ? 16.186 -5.853 -33.254 1.00 67.81 87 LYS A C 1
ATOM 744 O O . LYS A 1 87 ? 16.160 -6.795 -34.038 1.00 67.81 87 LYS A O 1
ATOM 749 N N . ASN A 1 88 ? 15.494 -4.729 -33.427 1.00 60.44 88 ASN A N 1
ATOM 750 C CA . ASN A 1 88 ? 14.568 -4.491 -34.535 1.00 60.44 88 ASN A CA 1
ATOM 751 C C . ASN A 1 88 ? 15.198 -3.714 -35.705 1.00 60.44 88 ASN A C 1
ATOM 753 O O . ASN A 1 88 ? 14.512 -3.441 -36.688 1.00 60.44 88 ASN A O 1
ATOM 757 N N . LEU A 1 89 ? 16.484 -3.356 -35.626 1.00 49.56 89 LEU A N 1
ATOM 758 C CA . LEU A 1 89 ? 17.202 -2.751 -36.747 1.00 49.56 89 LEU A CA 1
ATOM 759 C C . LEU A 1 89 ? 17.577 -3.833 -37.779 1.00 49.56 89 LEU A C 1
ATOM 761 O O . LEU A 1 89 ? 18.114 -4.874 -37.387 1.00 49.56 89 LEU A O 1
ATOM 765 N N . PRO A 1 90 ? 17.308 -3.619 -39.083 1.00 52.28 90 PRO A N 1
ATOM 766 C CA . PRO A 1 90 ? 17.772 -4.532 -40.120 1.00 52.28 90 PRO A CA 1
ATOM 767 C C . PRO A 1 90 ? 19.307 -4.564 -40.121 1.00 52.28 90 PRO A C 1
ATOM 769 O O . PRO A 1 90 ? 19.946 -3.523 -39.962 1.00 52.28 90 PRO A O 1
ATOM 772 N N . LYS A 1 91 ? 19.870 -5.775 -40.229 1.00 51.59 91 LYS A N 1
ATOM 773 C CA . LYS A 1 91 ? 21.319 -6.011 -40.312 1.00 51.59 91 LYS A CA 1
ATOM 774 C C . LYS A 1 91 ? 21.935 -5.365 -41.545 1.00 51.59 91 LYS A C 1
ATOM 776 O O . LYS A 1 91 ? 21.284 -5.430 -42.611 1.00 51.59 91 LYS A O 1
#

Organism: Capnocytophaga canimorsus (strain 5) (NCBI:txid860228)